Protein AF-A0A6J8DUY4-F1 (afdb_monomer)

Nearest PDB structures (foldseek):
  7pz2-assembly1_A  TM=8.871E-01  e=1.333E-02  Saccharomyces cerevisiae
  6ryx-assembly1_A  TM=7.096E-01  e=5.750E-03  Colletotrichum graminicola M1.001
  6ryw-assembly1_A  TM=6.484E-01  e=4.522E-03  Colletotrichum graminicola M1.001
  2yil-assembly1_A  TM=7.123E-01  e=2.030E-02  Sarcocystis muris
  6ryv-assembly1_A  TM=6.852E-01  e=1.504E-02  Colletotrichum graminicola M1.001

Solvent-accessible surface area (backbone atoms only — not comparable to full-atom values): 8417 Å² total; per-residue (Å²): 60,40,70,67,60,36,29,52,52,18,34,74,72,61,19,31,23,14,25,21,28,60,20,53,46,69,47,65,34,78,69,88,57,87,84,54,90,77,64,70,80,56,32,61,32,45,10,75,65,38,70,90,43,60,15,0,10,89,97,29,64,36,71,44,77,38,81,35,71,84,70,64,86,83,70,85,44,69,44,79,56,92,63,30,64,46,71,81,52,74,64,82,45,77,43,91,39,69,48,68,64,61,50,49,52,52,32,74,73,37,91,62,42,42,33,39,34,32,26,73,80,80,40,25,23,33,30,21,66,52,71,47,79,47,97,63,80,58,82,76,67,88,54,65,48,46,30,38,59,107

Sequence (150 aa):
MENNRCFLYCKELGYMHSGTQNTEECWCGDDPYQYGPDDVTCCNNQCIGDSEQKCGGGWRLSVYDTGYLPFKKGKIQYKLVSDNTILTSPANQVLQSTSKIECALYCEISDNCKVFVISTETGQCSLYNSYTVMCEGVQYEQGFQVYMMR

Secondary structure (DSSP, 8-state):
--HHHHHHHHHHHT-SEEEEETTTEEEEES-TTTT----GGGG-PBPSS-TTSB--BTTBEEEEE-S-----TTS--EEE--S-EE--S--SEEES---HHHHHHHHHHSTT--EEEEETTTTEEEEES--EE-SS-PPPPTTEEEEEE-

Organism: Mytilus coruscus (NCBI:txid42192)

pLDDT: mean 82.6, std 12.67, range [43.0, 95.81]

Structure (mmCIF, N/CA/C/O backbone):
data_AF-A0A6J8DUY4-F1
#
_entry.id   AF-A0A6J8DUY4-F1
#
loop_
_atom_site.group_PDB
_atom_site.id
_atom_site.type_symbol
_atom_site.label_atom_id
_atom_site.label_alt_id
_atom_site.label_comp_id
_atom_site.label_asym_id
_atom_site.label_entity_id
_atom_site.label_seq_id
_atom_site.pdbx_PDB_ins_code
_atom_site.Cartn_x
_atom_site.Cartn_y
_atom_site.Cartn_z
_atom_site.occupancy
_atom_site.B_iso_or_equiv
_atom_site.auth_seq_id
_atom_site.auth_comp_id
_atom_site.auth_asym_id
_atom_site.auth_atom_id
_atom_site.pdbx_PDB_model_num
ATOM 1 N N . MET A 1 1 ? 9.287 11.284 -17.816 1.00 85.19 1 MET A N 1
ATOM 2 C CA . MET A 1 1 ? 8.640 10.611 -16.688 1.00 85.19 1 MET A CA 1
ATOM 3 C C . MET A 1 1 ? 9.670 10.375 -15.598 1.00 85.19 1 MET A C 1
ATOM 5 O O . MET A 1 1 ? 10.816 10.132 -15.939 1.00 85.19 1 MET A O 1
ATOM 9 N N . GLU A 1 2 ? 9.271 10.486 -14.332 1.00 93.00 2 GLU A N 1
ATOM 10 C CA . GLU A 1 2 ? 10.023 10.021 -13.151 1.00 93.00 2 GLU A CA 1
ATOM 11 C C . GLU A 1 2 ? 9.279 8.819 -12.563 1.00 93.00 2 GLU A C 1
ATOM 13 O O . GLU A 1 2 ? 8.056 8.722 -12.734 1.00 93.00 2 GLU A O 1
ATOM 18 N N . ASN A 1 3 ? 9.962 7.949 -11.817 1.00 91.88 3 ASN A N 1
ATOM 19 C CA . ASN A 1 3 ? 9.318 6.770 -11.229 1.00 91.88 3 ASN A CA 1
ATOM 20 C C . ASN A 1 3 ? 8.188 7.150 -10.266 1.00 91.88 3 ASN A C 1
ATOM 22 O O . ASN A 1 3 ? 7.097 6.594 -10.359 1.00 91.88 3 ASN A O 1
ATOM 26 N N . ASN A 1 4 ? 8.394 8.161 -9.412 1.00 92.69 4 ASN A N 1
ATOM 27 C CA . ASN A 1 4 ? 7.373 8.619 -8.463 1.00 92.69 4 ASN A CA 1
ATOM 28 C C . ASN A 1 4 ? 6.106 9.141 -9.164 1.00 92.69 4 ASN A C 1
ATOM 30 O O . ASN A 1 4 ? 4.986 8.913 -8.710 1.00 92.69 4 ASN A O 1
ATOM 34 N N . ARG A 1 5 ? 6.259 9.810 -10.312 1.00 93.94 5 ARG A N 1
ATOM 35 C CA . ARG A 1 5 ? 5.112 10.293 -11.086 1.00 93.94 5 ARG A CA 1
ATOM 36 C C . ARG A 1 5 ? 4.312 9.138 -11.690 1.00 93.94 5 ARG A C 1
ATOM 38 O O . ARG A 1 5 ? 3.084 9.185 -11.665 1.00 93.94 5 ARG A O 1
ATOM 45 N N . CYS A 1 6 ? 4.990 8.109 -12.196 1.00 95.81 6 CYS A N 1
ATOM 46 C CA . CYS A 1 6 ? 4.324 6.907 -12.695 1.00 95.81 6 CYS A CA 1
ATOM 47 C C . CYS A 1 6 ? 3.634 6.127 -11.563 1.00 95.81 6 CYS A C 1
ATOM 49 O O . CYS A 1 6 ? 2.474 5.740 -11.692 1.00 95.81 6 CYS A O 1
ATOM 51 N N . PHE A 1 7 ? 4.308 5.992 -10.420 1.00 94.62 7 PHE A N 1
ATOM 52 C CA . PHE A 1 7 ? 3.761 5.411 -9.195 1.00 94.62 7 PHE A CA 1
ATOM 53 C C . PHE A 1 7 ? 2.451 6.085 -8.773 1.00 94.62 7 PHE A C 1
ATOM 55 O O . PHE A 1 7 ? 1.440 5.402 -8.610 1.00 94.62 7 PHE A O 1
ATOM 62 N N . LEU A 1 8 ? 2.440 7.419 -8.638 1.00 90.75 8 LEU A N 1
ATOM 63 C CA . LEU A 1 8 ? 1.249 8.162 -8.213 1.00 90.75 8 LEU A CA 1
ATOM 64 C C . LEU A 1 8 ? 0.097 7.983 -9.205 1.00 90.75 8 LEU A C 1
ATOM 66 O O . LEU A 1 8 ? -1.033 7.746 -8.786 1.00 90.75 8 LEU A O 1
ATOM 70 N N . TYR A 1 9 ? 0.398 8.031 -10.504 1.00 93.38 9 TYR A N 1
ATOM 71 C CA . TYR A 1 9 ? -0.587 7.831 -11.562 1.00 93.38 9 TYR A CA 1
ATOM 72 C C . TYR A 1 9 ? -1.232 6.438 -11.497 1.00 93.38 9 TYR A C 1
ATOM 74 O O . TYR A 1 9 ? -2.454 6.319 -11.451 1.00 93.38 9 TYR A O 1
ATOM 82 N N . CYS A 1 10 ? -0.432 5.372 -11.423 1.00 93.81 10 CYS A N 1
ATOM 83 C CA . CYS A 1 10 ? -0.962 4.009 -11.351 1.00 93.81 10 CYS A CA 1
ATOM 84 C C . CYS A 1 10 ? -1.689 3.726 -10.033 1.00 93.81 10 CYS A C 1
ATOM 86 O O . CYS A 1 10 ? -2.689 3.008 -10.026 1.00 93.81 10 CYS A O 1
ATOM 88 N N . LYS A 1 11 ? -1.232 4.327 -8.930 1.00 88.88 11 LYS A N 1
ATOM 89 C CA . LYS A 1 11 ? -1.918 4.260 -7.639 1.00 88.88 11 LYS A CA 1
ATOM 90 C C . LYS A 1 11 ? -3.300 4.910 -7.699 1.00 88.88 11 LYS A C 1
ATOM 92 O O . LYS A 1 11 ? -4.258 4.329 -7.200 1.00 88.88 11 LYS A O 1
ATOM 97 N N . GLU A 1 12 ? -3.411 6.087 -8.315 1.00 85.88 12 GLU A N 1
ATOM 98 C CA . GLU A 1 12 ? -4.685 6.794 -8.499 1.00 85.88 12 GLU A CA 1
ATOM 99 C C . GLU A 1 12 ? -5.659 5.996 -9.378 1.00 85.88 12 GLU A C 1
ATOM 101 O O . GLU A 1 12 ? -6.855 5.938 -9.091 1.00 85.88 12 GLU A O 1
ATOM 106 N N . LEU A 1 13 ? -5.138 5.310 -10.398 1.00 86.31 13 LEU A N 1
ATOM 107 C CA . LEU A 1 13 ? -5.913 4.399 -11.243 1.00 86.31 13 LEU A CA 1
ATOM 108 C C . LEU A 1 13 ? -6.275 3.068 -10.568 1.00 86.31 13 LEU A C 1
ATOM 110 O O . LEU A 1 13 ? -7.106 2.330 -11.095 1.00 86.31 13 LEU A O 1
ATOM 114 N N . GLY A 1 14 ? -5.683 2.765 -9.414 1.00 83.50 14 GLY A N 1
ATOM 115 C CA . GLY A 1 14 ? -5.955 1.548 -8.664 1.00 83.50 14 GLY A CA 1
ATOM 116 C C . GLY A 1 14 ? -5.319 0.292 -9.256 1.00 83.50 14 GLY A C 1
ATOM 117 O O . GLY A 1 14 ? -5.959 -0.754 -9.296 1.00 83.50 14 GLY A O 1
ATOM 118 N N . TYR A 1 15 ? -4.075 0.391 -9.718 1.00 88.25 15 TYR A N 1
ATOM 119 C CA . TYR A 1 15 ? -3.266 -0.763 -10.114 1.00 88.25 15 TYR A CA 1
ATOM 120 C C . TYR A 1 15 ? -2.227 -1.087 -9.053 1.00 88.25 15 TYR A C 1
ATOM 122 O O . TYR A 1 15 ? -1.625 -0.171 -8.493 1.00 88.25 15 TYR A O 1
ATOM 130 N N . MET A 1 16 ? -1.976 -2.377 -8.816 1.00 89.12 16 MET A N 1
ATOM 131 C CA . MET A 1 16 ? -0.997 -2.831 -7.815 1.00 89.12 16 MET A CA 1
ATOM 132 C C . MET A 1 16 ? 0.445 -2.438 -8.122 1.00 89.12 16 MET A C 1
ATOM 134 O O . MET A 1 16 ? 1.241 -2.219 -7.210 1.00 89.12 16 MET A O 1
ATOM 138 N N . HIS A 1 17 ? 0.781 -2.342 -9.404 1.00 92.75 17 HIS A N 1
ATOM 139 C CA . HIS A 1 17 ? 2.136 -2.096 -9.855 1.00 92.75 17 HIS A CA 1
ATOM 140 C C . HIS A 1 17 ? 2.161 -0.944 -10.852 1.00 92.75 17 HIS A C 1
ATOM 142 O O . HIS A 1 17 ? 1.241 -0.725 -11.647 1.00 92.75 17 HIS A O 1
ATOM 148 N N . SER A 1 18 ? 3.262 -0.213 -10.791 1.00 95.62 18 SER A N 1
ATOM 149 C CA . SER A 1 18 ? 3.653 0.806 -11.752 1.00 95.62 18 SER A CA 1
ATOM 150 C C . SER A 1 18 ? 4.960 0.384 -12.398 1.00 95.62 18 SER A C 1
ATOM 152 O O . SER A 1 18 ? 5.773 -0.292 -11.769 1.00 95.62 18 SER A O 1
ATOM 154 N N . GLY A 1 19 ? 5.179 0.773 -13.645 1.00 95.06 19 GLY A N 1
ATOM 155 C CA . GLY A 1 19 ? 6.406 0.456 -14.351 1.00 95.06 19 GLY A CA 1
ATOM 156 C C . GLY A 1 19 ? 6.781 1.539 -15.341 1.00 95.06 19 GLY A C 1
ATOM 157 O O . GLY A 1 19 ? 5.941 2.001 -16.108 1.00 95.06 19 GLY A O 1
ATOM 158 N N . THR A 1 20 ? 8.046 1.938 -15.350 1.00 95.38 20 THR A N 1
ATOM 159 C CA . THR A 1 20 ? 8.574 2.852 -16.365 1.00 95.38 20 THR A CA 1
ATOM 160 C C . THR A 1 20 ? 9.325 2.078 -17.438 1.00 95.38 20 THR A C 1
ATOM 162 O O . THR A 1 20 ? 10.077 1.147 -17.142 1.00 95.38 20 THR A O 1
ATOM 165 N N . GLN A 1 21 ? 9.102 2.447 -18.699 1.00 94.25 21 GLN A N 1
ATOM 166 C CA . GLN A 1 21 ? 9.771 1.856 -19.857 1.00 94.25 21 GLN A CA 1
ATOM 167 C C . GLN A 1 21 ? 10.397 2.959 -20.704 1.00 94.25 21 GLN A C 1
ATOM 169 O O . GLN A 1 21 ? 9.848 4.051 -20.847 1.00 94.25 21 GLN A O 1
ATOM 174 N N . ASN A 1 22 ? 11.564 2.657 -21.270 1.00 92.81 22 ASN A N 1
ATOM 175 C CA . ASN A 1 22 ? 12.206 3.480 -22.284 1.00 92.81 22 ASN A CA 1
ATOM 176 C C . ASN A 1 22 ? 12.275 4.986 -21.940 1.00 92.81 22 ASN A C 1
ATOM 178 O O . ASN A 1 22 ? 11.955 5.825 -22.773 1.00 92.81 22 ASN A O 1
ATOM 182 N N . THR A 1 23 ? 12.718 5.335 -20.723 1.00 91.06 23 THR A N 1
ATOM 183 C CA . THR A 1 23 ? 12.924 6.718 -20.214 1.00 91.06 23 THR A CA 1
ATOM 184 C C . THR A 1 23 ? 11.663 7.531 -19.889 1.00 91.06 23 THR A C 1
ATOM 186 O O . THR A 1 23 ? 11.698 8.364 -18.974 1.00 91.06 23 THR A O 1
ATOM 189 N N . GLU A 1 24 ? 10.559 7.329 -20.611 1.00 90.56 24 GLU A N 1
ATOM 190 C CA . GLU A 1 24 ? 9.412 8.245 -20.578 1.00 90.56 24 GLU A CA 1
ATOM 191 C C . GLU A 1 24 ? 8.037 7.586 -20.465 1.00 90.56 24 GLU A C 1
ATOM 193 O O . GLU A 1 24 ? 7.082 8.258 -20.072 1.00 90.56 24 GLU A O 1
ATOM 198 N N . GLU A 1 25 ? 7.923 6.295 -20.753 1.00 94.50 25 GLU A N 1
ATOM 199 C CA . GLU A 1 25 ? 6.644 5.600 -20.712 1.00 94.50 25 GLU A CA 1
ATOM 200 C C . GLU A 1 25 ? 6.284 5.200 -19.282 1.00 94.50 25 GLU A C 1
ATOM 202 O O . GLU A 1 25 ? 7.156 4.918 -18.456 1.00 94.50 25 GLU A O 1
ATOM 207 N N . CYS A 1 26 ? 4.983 5.151 -19.002 1.00 95.81 26 CYS A N 1
ATOM 208 C CA . CYS A 1 26 ? 4.436 4.687 -17.737 1.00 95.81 26 CYS A CA 1
ATOM 209 C C . CYS A 1 26 ? 3.367 3.632 -18.000 1.00 95.81 26 CYS A C 1
ATOM 211 O O . CYS A 1 26 ? 2.447 3.845 -18.789 1.00 95.81 26 CYS A O 1
ATOM 213 N N . TRP A 1 27 ? 3.496 2.513 -17.306 1.00 94.94 27 TRP A N 1
ATOM 214 C CA . TRP A 1 27 ? 2.671 1.330 -17.442 1.00 94.94 27 TRP A CA 1
ATOM 215 C C . TRP A 1 27 ? 2.085 0.978 -16.081 1.00 94.94 27 TRP A C 1
ATOM 217 O O . TRP A 1 27 ? 2.795 0.966 -15.077 1.00 94.94 27 TRP A O 1
ATOM 227 N N . CYS A 1 28 ? 0.789 0.687 -16.052 1.00 94.56 28 CYS A N 1
ATOM 228 C CA . CYS A 1 28 ? 0.082 0.280 -14.845 1.00 94.56 28 CYS A CA 1
ATOM 229 C C . CYS A 1 28 ? -0.466 -1.129 -15.038 1.00 94.56 28 CYS A C 1
ATOM 231 O O . CYS A 1 28 ? -0.970 -1.455 -16.115 1.00 94.56 28 CYS A O 1
ATOM 233 N N . GLY A 1 29 ? -0.372 -1.960 -14.007 1.00 91.31 29 GLY A N 1
ATOM 234 C CA . GLY A 1 29 ? -0.837 -3.333 -14.101 1.00 91.31 29 GLY A CA 1
ATOM 235 C C . GLY A 1 29 ? -0.912 -4.033 -12.758 1.00 91.31 29 GLY A C 1
ATOM 236 O O . GLY A 1 29 ? -0.327 -3.610 -11.763 1.00 91.31 29 GLY A O 1
ATOM 237 N N . ASP A 1 30 ? -1.649 -5.133 -12.757 1.00 88.50 30 ASP A N 1
ATOM 238 C CA . ASP A 1 30 ? -1.809 -5.993 -11.590 1.00 88.50 30 ASP A CA 1
ATOM 239 C C . ASP A 1 30 ? -0.814 -7.160 -11.595 1.00 88.50 30 ASP A C 1
ATOM 241 O O . ASP A 1 30 ? -0.371 -7.589 -10.536 1.00 88.50 30 ASP A O 1
ATOM 245 N N . ASP A 1 31 ? -0.405 -7.627 -12.775 1.00 86.62 31 ASP A N 1
ATOM 246 C CA . ASP A 1 31 ? 0.634 -8.641 -12.942 1.00 86.62 31 ASP A CA 1
ATOM 247 C C . ASP A 1 31 ? 1.857 -8.018 -13.635 1.00 86.62 31 ASP A C 1
ATOM 249 O O . ASP A 1 31 ? 1.825 -7.788 -14.848 1.00 86.62 31 ASP A O 1
ATOM 253 N N . PRO A 1 32 ? 2.932 -7.711 -12.894 1.00 78.62 32 PRO A N 1
ATOM 254 C CA . PRO A 1 32 ? 4.130 -7.121 -13.469 1.00 78.62 32 PRO A CA 1
ATOM 255 C C . PRO A 1 32 ? 5.074 -8.176 -14.062 1.00 78.62 32 PRO A C 1
ATOM 257 O O . PRO A 1 32 ? 6.045 -7.819 -14.727 1.00 78.62 32 PRO A O 1
ATOM 260 N N . TYR A 1 33 ? 4.821 -9.467 -13.822 1.00 75.69 33 TYR A N 1
ATOM 261 C CA . TYR A 1 33 ? 5.738 -10.560 -14.140 1.00 75.69 33 TYR A CA 1
ATOM 262 C C . TYR A 1 33 ? 5.300 -11.378 -15.350 1.00 75.69 33 TYR A C 1
ATOM 264 O O . TYR A 1 33 ? 5.857 -12.451 -15.579 1.00 75.69 33 TYR A O 1
ATOM 272 N N . GLN A 1 34 ? 4.367 -10.869 -16.162 1.00 77.81 34 GLN A N 1
ATOM 273 C CA . GLN A 1 34 ? 3.874 -11.551 -17.363 1.00 77.81 34 GLN A CA 1
ATOM 274 C C . GLN A 1 34 ? 5.009 -12.110 -18.248 1.00 77.81 34 GLN A C 1
ATOM 276 O O . GLN A 1 34 ? 4.850 -13.166 -18.860 1.00 77.81 34 GLN A O 1
ATOM 281 N N . TYR A 1 35 ? 6.156 -11.423 -18.294 1.00 82.69 35 TYR A N 1
ATOM 282 C CA . TYR A 1 35 ? 7.333 -11.809 -19.082 1.00 82.69 35 TYR A CA 1
ATOM 283 C C . TYR A 1 35 ? 8.553 -12.231 -18.238 1.00 82.69 35 TYR A C 1
ATOM 285 O O . TYR A 1 35 ? 9.597 -12.548 -18.802 1.00 82.69 35 TYR A O 1
ATOM 293 N N . GLY A 1 36 ? 8.417 -12.287 -16.909 1.00 85.50 36 GLY A N 1
ATOM 294 C CA . GLY A 1 36 ? 9.488 -12.633 -15.970 1.00 85.50 36 GLY A CA 1
ATOM 295 C C . GLY A 1 36 ? 10.525 -11.520 -15.730 1.00 85.50 36 GLY A C 1
ATOM 296 O O . GLY A 1 36 ? 10.502 -10.485 -16.397 1.00 85.50 36 GLY A O 1
ATOM 297 N N . PRO A 1 37 ? 11.419 -11.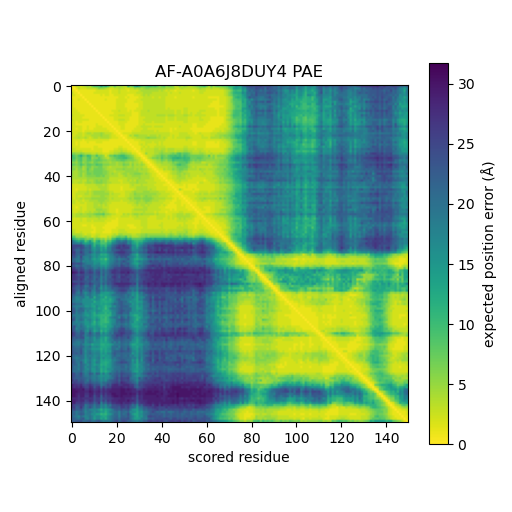700 -14.740 1.00 86.56 37 PRO A N 1
ATOM 298 C CA . PRO A 1 37 ? 12.512 -10.768 -14.474 1.00 86.56 37 PRO A CA 1
ATOM 299 C C . PRO A 1 37 ? 13.607 -10.855 -15.552 1.00 86.56 37 PRO A C 1
ATOM 301 O O . PRO A 1 37 ? 13.898 -11.936 -16.061 1.00 86.56 37 PRO A O 1
ATOM 304 N N . ASP A 1 38 ? 14.243 -9.721 -15.847 1.00 87.75 38 ASP A N 1
ATOM 305 C CA . ASP A 1 38 ? 15.418 -9.603 -16.728 1.00 87.75 38 ASP A CA 1
ATOM 306 C C . ASP A 1 38 ? 16.639 -9.139 -15.904 1.00 87.75 38 ASP A C 1
ATOM 308 O O . ASP A 1 38 ? 16.520 -8.816 -14.716 1.00 87.75 38 ASP A O 1
ATOM 312 N N . ASP A 1 39 ? 17.821 -9.099 -16.516 1.00 87.69 39 ASP A N 1
ATOM 313 C CA . ASP A 1 39 ? 19.021 -8.549 -15.883 1.00 87.69 39 ASP A CA 1
ATOM 314 C C . ASP A 1 39 ? 18.816 -7.057 -15.561 1.00 87.69 39 ASP A C 1
ATOM 316 O O . ASP A 1 39 ? 18.358 -6.275 -16.399 1.00 87.69 39 ASP A O 1
ATOM 320 N N . VAL A 1 40 ? 19.194 -6.632 -14.349 1.00 84.31 40 VAL A N 1
ATOM 321 C CA . VAL A 1 40 ? 19.095 -5.226 -13.916 1.00 84.31 40 VAL A CA 1
ATOM 322 C C . VAL A 1 40 ? 19.817 -4.280 -14.877 1.00 84.31 40 VAL A C 1
ATOM 324 O O . VAL A 1 40 ? 19.413 -3.131 -15.052 1.00 84.31 40 VAL A O 1
ATOM 327 N N . THR A 1 41 ? 20.857 -4.769 -15.557 1.00 88.12 41 THR A N 1
ATOM 328 C CA . THR A 1 41 ? 21.610 -3.993 -16.536 1.00 88.12 41 THR A CA 1
ATOM 329 C C . THR A 1 41 ? 20.793 -3.610 -17.771 1.00 88.12 41 THR A C 1
ATOM 331 O O . THR A 1 41 ? 21.091 -2.594 -18.407 1.00 88.12 41 THR A O 1
ATOM 334 N N . CYS A 1 42 ? 19.728 -4.356 -18.074 1.00 86.88 42 CYS A N 1
ATOM 335 C CA . CYS A 1 42 ? 18.773 -4.056 -19.136 1.00 86.88 42 CYS A CA 1
ATOM 336 C C . CYS A 1 42 ? 17.742 -2.985 -18.737 1.00 86.88 42 CYS A C 1
ATOM 338 O O . CYS A 1 42 ? 17.030 -2.494 -19.611 1.00 86.88 42 CYS A O 1
ATOM 340 N N . CYS A 1 43 ? 17.693 -2.577 -17.463 1.00 88.19 43 CYS A N 1
ATOM 341 C CA . CYS A 1 43 ? 16.782 -1.562 -16.918 1.00 88.19 43 CYS A CA 1
ATOM 342 C C . CYS A 1 43 ? 17.520 -0.274 -16.502 1.00 88.19 43 CYS A C 1
ATOM 344 O O . CYS A 1 43 ? 17.265 0.291 -15.439 1.00 88.19 43 CYS A O 1
ATOM 346 N N . ASN A 1 44 ? 18.472 0.180 -17.322 1.00 91.31 44 ASN A N 1
ATOM 347 C CA . ASN A 1 44 ? 19.424 1.239 -16.967 1.00 91.31 44 ASN A CA 1
ATOM 348 C C . ASN A 1 44 ? 19.199 2.597 -17.647 1.00 91.31 44 ASN A C 1
ATOM 350 O O . ASN A 1 44 ? 20.016 3.513 -17.454 1.00 91.31 44 ASN A O 1
ATOM 354 N N . ASN A 1 45 ? 18.121 2.752 -18.418 1.00 93.81 45 ASN A N 1
ATOM 355 C CA . ASN A 1 45 ? 17.818 4.011 -19.088 1.00 93.81 45 ASN A CA 1
ATOM 356 C C . ASN A 1 45 ? 17.542 5.099 -18.048 1.00 93.81 45 ASN A C 1
ATOM 358 O O . ASN A 1 45 ? 16.801 4.880 -17.095 1.00 93.81 45 ASN A O 1
ATOM 362 N N . GLN A 1 46 ? 18.141 6.275 -18.218 1.00 94.62 46 GLN A N 1
ATOM 363 C CA . GLN A 1 46 ? 17.885 7.409 -17.331 1.00 94.62 46 GLN A CA 1
ATOM 364 C C . GLN A 1 46 ? 16.463 7.930 -17.537 1.00 94.62 46 GLN A C 1
ATOM 366 O O . GLN A 1 46 ? 15.989 8.027 -18.668 1.00 94.62 46 GLN A O 1
ATOM 371 N N . CYS A 1 47 ? 15.778 8.266 -16.450 1.00 94.50 47 CYS A N 1
ATOM 372 C CA . CYS A 1 47 ? 14.472 8.901 -16.547 1.00 94.50 47 CYS A CA 1
ATOM 373 C C . CYS A 1 47 ? 14.609 10.300 -17.166 1.00 94.50 47 CYS A C 1
ATOM 375 O O . CYS A 1 47 ? 15.471 11.076 -16.761 1.00 94.50 47 CYS A O 1
ATOM 377 N N . ILE A 1 48 ? 13.729 10.669 -18.103 1.00 92.25 48 ILE A N 1
ATOM 378 C CA . ILE A 1 48 ? 13.756 12.019 -18.707 1.00 92.25 48 ILE A CA 1
ATOM 379 C C . ILE A 1 48 ? 13.378 13.123 -17.699 1.00 92.25 48 ILE A C 1
ATOM 381 O O . ILE A 1 48 ? 13.716 14.283 -17.903 1.00 92.25 48 ILE A O 1
ATOM 385 N N . GLY A 1 49 ? 12.658 12.777 -16.622 1.00 88.38 49 GLY A N 1
ATOM 386 C CA . GLY A 1 49 ? 12.316 13.729 -15.557 1.00 88.38 49 GLY A CA 1
ATOM 387 C C . GLY A 1 49 ? 13.370 13.849 -14.452 1.00 88.38 49 GLY A C 1
ATOM 388 O O . GLY A 1 49 ? 13.469 14.901 -13.838 1.00 88.38 49 GLY A O 1
ATOM 389 N N . ASP A 1 50 ? 14.182 12.809 -14.248 1.00 91.38 50 ASP A N 1
ATOM 390 C CA . ASP A 1 50 ? 15.237 12.777 -13.233 1.00 91.38 50 ASP A CA 1
ATOM 391 C C . ASP A 1 50 ? 16.354 11.814 -13.670 1.00 91.38 50 ASP A C 1
ATOM 393 O O . ASP A 1 50 ? 16.230 10.592 -13.569 1.00 91.38 50 ASP A O 1
ATOM 397 N N . SER A 1 51 ? 17.471 12.355 -14.157 1.00 91.50 51 SER A N 1
ATOM 398 C CA . SER A 1 51 ? 18.572 11.547 -14.696 1.00 91.50 51 SER A CA 1
ATOM 399 C C . SER A 1 51 ? 19.314 10.697 -13.655 1.00 91.50 51 SER A C 1
ATOM 401 O O . SER A 1 51 ? 20.122 9.843 -14.040 1.00 91.50 51 SER A O 1
ATOM 403 N N . GLU A 1 52 ? 19.075 10.924 -12.359 1.00 93.06 52 GLU A N 1
ATOM 404 C CA . GLU A 1 52 ? 19.618 10.100 -11.273 1.00 93.06 52 GLU A CA 1
ATOM 405 C C . GLU A 1 52 ? 18.834 8.790 -11.108 1.00 93.06 52 GLU A C 1
ATOM 407 O O . GLU A 1 52 ? 19.364 7.796 -10.606 1.00 93.06 52 GLU A O 1
ATOM 412 N N . GLN A 1 53 ? 17.595 8.748 -11.603 1.00 91.88 53 GLN A N 1
ATOM 413 C CA . GLN A 1 53 ? 16.734 7.574 -11.568 1.00 91.88 53 GLN A CA 1
ATOM 414 C C . GLN A 1 53 ? 16.850 6.728 -12.839 1.00 91.88 53 GLN A C 1
ATOM 416 O O . GLN A 1 53 ? 17.194 7.196 -13.930 1.00 91.88 53 GLN A O 1
ATOM 421 N N . LYS A 1 54 ? 16.517 5.443 -12.695 1.00 93.69 54 LYS A N 1
ATOM 422 C CA . LYS A 1 54 ? 16.436 4.477 -13.793 1.00 93.69 54 LYS A CA 1
ATOM 423 C C . LYS A 1 54 ? 14.976 4.211 -14.156 1.00 93.69 54 LYS A C 1
ATOM 425 O O . LYS A 1 54 ? 14.186 3.903 -13.269 1.00 93.69 54 LYS A O 1
ATOM 430 N N . CYS A 1 55 ? 14.639 4.335 -15.438 1.00 94.44 55 CYS A N 1
ATOM 431 C CA . CYS A 1 55 ? 13.291 4.197 -15.991 1.00 94.44 55 CYS A CA 1
ATOM 432 C C . CYS A 1 55 ? 13.234 3.115 -17.081 1.00 94.44 55 CYS A C 1
ATOM 434 O O . CYS A 1 55 ? 12.950 3.389 -18.255 1.00 94.44 55 CYS A O 1
ATOM 436 N N . GLY A 1 56 ? 13.553 1.884 -16.684 1.00 92.94 56 GLY A N 1
ATOM 437 C CA . GLY A 1 56 ? 13.479 0.698 -17.528 1.00 92.94 56 GLY A CA 1
ATOM 438 C C . GLY A 1 56 ? 14.535 0.649 -18.628 1.00 92.94 56 GLY A C 1
ATOM 439 O O . GLY A 1 56 ? 15.651 1.155 -18.496 1.00 92.94 56 GLY A O 1
ATOM 440 N N . GLY A 1 57 ? 14.176 -0.003 -19.727 1.00 92.19 57 GLY A N 1
ATOM 441 C CA . GLY A 1 57 ? 15.000 -0.174 -20.920 1.00 92.19 57 GLY A CA 1
ATOM 442 C C . GLY A 1 57 ? 14.136 -0.371 -22.159 1.00 92.19 57 GLY A C 1
ATOM 443 O O . GLY A 1 57 ? 12.908 -0.322 -22.081 1.00 92.19 57 GLY A O 1
ATOM 444 N N . GLY A 1 58 ? 14.756 -0.616 -23.314 1.00 90.25 58 GLY A N 1
ATOM 445 C CA . GLY A 1 58 ? 14.006 -0.955 -24.526 1.00 90.25 58 GLY A CA 1
ATOM 446 C C . GLY A 1 58 ? 13.245 -2.266 -24.324 1.00 90.25 58 GLY A C 1
ATOM 447 O O . GLY A 1 58 ? 13.872 -3.324 -24.268 1.00 90.25 58 GLY A O 1
ATOM 448 N N . TRP A 1 59 ? 11.914 -2.197 -24.212 1.00 89.06 59 TRP A N 1
ATOM 449 C CA . TRP A 1 59 ? 11.022 -3.322 -23.880 1.00 89.06 59 TRP A CA 1
ATOM 450 C C . TRP A 1 59 ? 11.210 -3.922 -22.476 1.00 89.06 59 TRP A C 1
ATOM 452 O O . TRP A 1 59 ? 10.814 -5.059 -22.239 1.00 89.06 59 TRP A O 1
ATOM 462 N N . ARG A 1 60 ? 11.842 -3.194 -21.546 1.00 92.06 60 ARG A N 1
ATOM 463 C CA . ARG A 1 60 ? 12.042 -3.632 -20.153 1.00 92.06 60 ARG A CA 1
ATOM 464 C C . ARG A 1 60 ? 11.446 -2.609 -19.200 1.00 92.06 60 ARG A C 1
ATOM 466 O O . ARG A 1 60 ? 11.617 -1.408 -19.406 1.00 92.06 60 ARG A O 1
ATOM 473 N N . LEU A 1 61 ? 10.763 -3.091 -18.166 1.00 92.62 61 LEU A N 1
ATOM 474 C CA . LEU A 1 61 ? 10.131 -2.259 -17.148 1.00 92.62 61 LEU A CA 1
ATOM 475 C C . LEU A 1 61 ? 11.000 -2.189 -15.891 1.00 92.62 61 LEU A C 1
ATOM 477 O O . LEU A 1 61 ? 11.426 -3.218 -15.370 1.00 92.62 61 LEU A O 1
ATOM 481 N N . SER A 1 62 ? 11.193 -0.983 -15.361 1.00 92.31 62 SER A N 1
ATOM 482 C CA . SER A 1 62 ? 11.516 -0.805 -13.942 1.00 92.31 62 SER A CA 1
ATOM 483 C C . SER A 1 62 ? 10.200 -0.781 -13.173 1.00 92.31 62 SER A C 1
ATOM 485 O O . SER A 1 62 ? 9.454 0.188 -13.285 1.00 92.31 62 SER A O 1
ATOM 487 N N . VAL A 1 63 ? 9.892 -1.865 -12.457 1.00 92.56 63 VAL A N 1
ATOM 488 C CA . VAL A 1 63 ? 8.609 -2.073 -11.766 1.00 92.56 63 VAL A CA 1
ATOM 489 C C . VAL A 1 63 ? 8.699 -1.658 -10.297 1.00 92.56 63 VAL A C 1
ATOM 491 O O . VAL A 1 63 ? 9.678 -1.969 -9.622 1.00 92.56 63 VAL A O 1
ATOM 494 N N . TYR A 1 64 ? 7.644 -1.013 -9.803 1.00 91.50 64 TYR A N 1
ATOM 495 C CA . TYR A 1 64 ? 7.471 -0.605 -8.412 1.00 91.50 64 TYR A CA 1
ATOM 496 C C . TYR A 1 64 ? 6.057 -0.929 -7.924 1.00 91.50 64 TYR A C 1
ATOM 498 O O . TYR A 1 64 ? 5.076 -0.635 -8.617 1.00 91.50 64 TYR A O 1
ATOM 506 N N . ASP A 1 65 ? 5.955 -1.459 -6.706 1.00 90.31 65 ASP A N 1
ATOM 507 C CA . ASP A 1 65 ? 4.682 -1.633 -6.006 1.00 90.31 65 ASP A CA 1
ATOM 508 C C . ASP A 1 65 ? 4.059 -0.26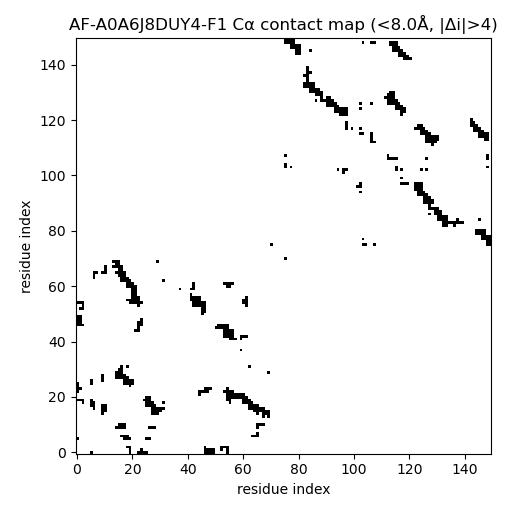5 -5.718 1.00 90.31 65 ASP A C 1
ATOM 510 O O . ASP A 1 65 ? 4.704 0.627 -5.162 1.00 90.31 65 ASP A O 1
ATOM 514 N N . THR A 1 66 ? 2.784 -0.084 -6.058 1.00 88.81 66 THR A N 1
ATOM 515 C CA . THR A 1 66 ? 2.071 1.176 -5.780 1.00 88.81 66 THR A CA 1
ATOM 516 C C . THR A 1 66 ? 1.573 1.261 -4.331 1.00 88.81 66 THR A C 1
ATOM 518 O O . THR A 1 66 ? 1.087 2.304 -3.876 1.00 88.81 66 THR A O 1
ATOM 521 N N . GLY A 1 67 ? 1.633 0.140 -3.603 1.00 80.50 67 GLY A N 1
ATOM 522 C CA . GLY A 1 67 ? 0.919 -0.052 -2.342 1.00 80.50 67 GLY A CA 1
ATOM 523 C C . GLY A 1 67 ? -0.603 -0.084 -2.518 1.00 80.50 67 GLY A C 1
ATOM 524 O O . GLY A 1 67 ? -1.332 -0.114 -1.527 1.00 80.50 67 GLY A O 1
ATOM 525 N N . TYR A 1 68 ? -1.101 -0.062 -3.760 1.00 76.50 68 TYR A N 1
ATOM 526 C CA . TYR A 1 68 ? -2.488 -0.376 -4.040 1.00 76.50 68 TYR A CA 1
ATOM 527 C C . TYR A 1 68 ? -2.665 -1.880 -3.887 1.00 76.50 68 TYR A C 1
ATOM 529 O O . TYR A 1 68 ? -2.034 -2.676 -4.573 1.00 76.50 68 TYR A O 1
ATOM 537 N N . LEU A 1 69 ? -3.533 -2.270 -2.970 1.00 68.06 69 LEU A N 1
ATOM 538 C CA . LEU A 1 69 ? -3.940 -3.653 -2.819 1.00 68.06 69 LEU A CA 1
ATOM 539 C C . LEU A 1 69 ? -5.243 -3.827 -3.623 1.00 68.06 69 LEU A C 1
ATOM 541 O O . LEU A 1 69 ? -6.149 -2.994 -3.504 1.00 68.06 69 LEU A O 1
ATOM 545 N N . PRO A 1 70 ? -5.359 -4.869 -4.465 1.00 59.84 70 PRO A N 1
ATOM 546 C CA . PRO A 1 70 ? -6.462 -5.048 -5.396 1.00 59.84 70 PRO A CA 1
ATOM 547 C C . PRO A 1 70 ? -7.667 -5.567 -4.616 1.00 59.84 70 PRO A C 1
ATOM 549 O O . PRO A 1 70 ? -8.017 -6.751 -4.648 1.00 59.84 70 PRO A O 1
ATOM 552 N N . PHE A 1 71 ? -8.322 -4.704 -3.847 1.00 56.38 71 PHE A N 1
ATOM 553 C CA . PHE A 1 71 ? -9.545 -5.119 -3.185 1.00 56.38 71 PHE A CA 1
ATOM 554 C C . PHE A 1 71 ? -10.594 -5.326 -4.253 1.00 56.38 71 PHE A C 1
ATOM 556 O O . PHE A 1 71 ? -11.111 -4.379 -4.845 1.00 56.38 71 PHE A O 1
ATOM 563 N N . LYS A 1 72 ? -10.973 -6.590 -4.454 1.00 50.31 72 LYS A N 1
ATOM 564 C CA . LYS A 1 72 ? -12.288 -6.900 -5.001 1.00 50.31 72 LYS A CA 1
ATOM 565 C C . LYS A 1 72 ? -13.307 -6.172 -4.133 1.00 50.31 72 LYS A C 1
ATOM 567 O O . LYS A 1 72 ? -13.622 -6.613 -3.026 1.00 50.31 72 LYS A O 1
ATOM 572 N N . LYS A 1 73 ? -13.786 -5.041 -4.648 1.00 43.00 73 LYS A N 1
ATOM 573 C CA . LYS A 1 73 ? -14.915 -4.266 -4.144 1.00 43.00 73 LYS A CA 1
ATOM 574 C C . LYS A 1 73 ? -16.003 -5.267 -3.722 1.00 43.00 73 LYS A C 1
ATOM 576 O O . LYS A 1 73 ? -16.562 -5.948 -4.577 1.00 43.00 73 LYS A O 1
ATOM 581 N N . GLY A 1 74 ? -16.210 -5.437 -2.411 1.00 52.50 74 GLY A N 1
ATOM 582 C CA . GLY A 1 74 ? -17.206 -6.363 -1.849 1.00 52.50 74 GLY A CA 1
ATOM 583 C C . GLY A 1 74 ? -16.719 -7.454 -0.881 1.00 52.50 74 GLY A C 1
ATOM 584 O O . GLY A 1 74 ? -17.577 -8.068 -0.250 1.00 52.50 74 GLY A O 1
ATOM 585 N N . LYS A 1 75 ? -15.408 -7.702 -0.711 1.00 62.38 75 LYS A N 1
ATOM 586 C CA . LYS A 1 75 ? -14.926 -8.715 0.262 1.00 62.38 75 LYS A CA 1
ATOM 587 C C . LYS A 1 75 ? -14.619 -8.192 1.664 1.00 62.38 75 LYS A C 1
ATOM 589 O O . LYS A 1 75 ? -14.841 -8.929 2.612 1.00 62.38 75 LYS A O 1
ATOM 594 N N . ILE A 1 76 ? -14.157 -6.952 1.795 1.00 75.38 76 ILE A N 1
ATOM 595 C CA . ILE A 1 76 ? -13.885 -6.359 3.109 1.00 75.38 76 ILE A CA 1
ATOM 596 C C . ILE A 1 76 ? -15.200 -5.878 3.692 1.00 75.38 76 ILE A C 1
ATOM 598 O O . ILE A 1 76 ? -15.859 -5.000 3.128 1.00 75.38 76 ILE A O 1
ATOM 602 N N . GLN A 1 77 ? -15.590 -6.494 4.797 1.00 82.94 77 GLN A N 1
ATOM 603 C CA . GLN A 1 77 ? -16.845 -6.222 5.469 1.00 82.94 77 GLN A CA 1
ATOM 604 C C . GLN A 1 77 ? -16.522 -5.750 6.878 1.00 82.94 77 GLN A C 1
ATOM 606 O O . GLN A 1 77 ? -15.924 -6.465 7.671 1.00 82.94 77 GLN A O 1
ATOM 611 N N . TYR A 1 78 ? -16.946 -4.536 7.203 1.00 88.56 78 TYR A N 1
ATOM 612 C CA . TYR A 1 78 ? -16.867 -4.018 8.559 1.00 88.56 78 TYR A CA 1
ATOM 613 C C . TYR A 1 78 ? -18.170 -3.323 8.929 1.00 88.56 78 TYR A C 1
ATOM 615 O O . TYR A 1 78 ? -18.896 -2.802 8.078 1.00 88.56 78 TYR A O 1
ATOM 623 N N . LYS A 1 79 ? -18.483 -3.312 10.221 1.00 89.19 79 LYS A N 1
ATOM 624 C CA . LYS A 1 79 ? -19.658 -2.635 10.766 1.00 89.19 79 LYS A CA 1
ATOM 625 C C . LYS A 1 79 ? -19.209 -1.589 11.776 1.00 89.19 79 LYS A C 1
ATOM 627 O O . LYS A 1 79 ? -18.447 -1.907 12.684 1.00 89.19 79 LYS A O 1
ATOM 632 N N . LEU A 1 80 ? -19.725 -0.367 11.639 1.00 86.62 80 LEU A N 1
ATOM 633 C CA . LEU A 1 80 ? -19.640 0.636 12.699 1.00 86.62 80 LEU A CA 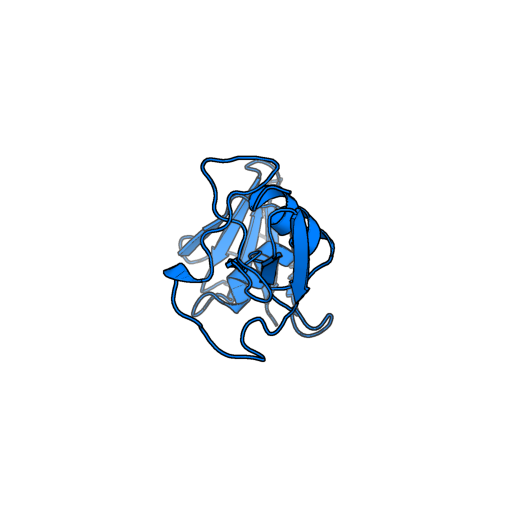1
ATOM 634 C C . LEU A 1 80 ? -20.367 0.107 13.940 1.00 86.62 80 LEU A C 1
ATOM 636 O O . LEU A 1 80 ? -21.507 -0.361 13.842 1.00 86.62 80 LEU A O 1
ATOM 640 N N . VAL A 1 81 ? -19.710 0.188 15.089 1.00 82.88 81 VAL A N 1
ATOM 641 C CA . VAL A 1 81 ? -20.308 -0.171 16.372 1.00 82.88 81 VAL A CA 1
ATOM 642 C C . VAL A 1 81 ? -20.860 1.087 17.020 1.00 82.88 81 VAL A C 1
ATOM 644 O O . VAL A 1 81 ? -20.132 2.051 17.229 1.00 82.88 81 VAL A O 1
ATOM 647 N N . SER A 1 82 ? -22.165 1.086 17.282 1.00 68.19 82 SER A N 1
ATOM 648 C CA . SER A 1 82 ? -22.868 2.149 18.010 1.00 68.19 82 SER A CA 1
ATOM 649 C C . SER A 1 82 ? -22.994 1.865 19.507 1.00 68.19 82 SER A C 1
ATOM 651 O O . SER A 1 82 ? -23.384 2.756 20.254 1.00 68.19 82 SER A O 1
ATOM 653 N N . ASP A 1 83 ? -22.700 0.631 19.920 1.00 64.81 83 ASP A N 1
ATOM 654 C CA . ASP A 1 83 ? -22.836 0.146 21.293 1.00 64.81 83 ASP A CA 1
ATOM 655 C C . ASP A 1 83 ? -21.493 0.229 22.015 1.00 64.81 83 ASP A C 1
ATOM 657 O O . ASP A 1 83 ? -20.432 0.168 21.391 1.00 64.81 83 ASP A O 1
ATOM 661 N N . ASN A 1 84 ? -21.520 0.331 23.339 1.00 65.56 84 ASN A N 1
ATOM 662 C CA . ASN A 1 84 ? -20.344 0.744 24.095 1.00 65.56 84 ASN A CA 1
ATOM 663 C C . ASN A 1 84 ? -19.334 -0.408 24.195 1.00 65.56 84 ASN A C 1
ATOM 665 O O . ASN A 1 84 ? -19.467 -1.346 24.984 1.00 65.56 84 ASN A O 1
ATOM 669 N N . THR A 1 85 ? -18.330 -0.335 23.323 1.00 63.06 85 THR A N 1
ATOM 670 C CA . THR A 1 85 ? -17.287 -1.346 23.147 1.00 63.06 85 THR A CA 1
ATOM 671 C C . THR A 1 85 ? -16.050 -0.955 23.940 1.00 63.06 85 THR A C 1
ATOM 673 O O . THR A 1 85 ? -15.493 0.118 23.717 1.00 63.06 85 THR A O 1
ATOM 676 N N . ILE A 1 86 ? -15.581 -1.836 24.827 1.00 65.00 86 ILE A N 1
ATOM 677 C CA . ILE A 1 86 ? -14.303 -1.664 25.523 1.00 65.00 86 ILE A CA 1
ATOM 678 C C . ILE A 1 86 ? -13.213 -2.409 24.756 1.00 65.00 86 ILE A C 1
ATOM 680 O O . ILE A 1 86 ? -13.317 -3.608 24.483 1.00 65.00 86 ILE A O 1
ATOM 684 N N . LEU A 1 87 ? -12.137 -1.689 24.452 1.00 65.12 87 LEU A N 1
ATOM 685 C CA . LEU A 1 87 ? -10.905 -2.245 23.908 1.00 65.12 87 LEU A CA 1
ATOM 686 C C . LEU A 1 87 ? -10.088 -2.777 25.087 1.00 65.12 87 LEU A C 1
ATOM 688 O O . LEU A 1 87 ? -9.550 -2.016 25.885 1.00 65.12 87 LEU A O 1
ATOM 692 N N . THR A 1 88 ? -10.046 -4.096 25.243 1.00 60.84 88 THR A N 1
ATOM 693 C CA . THR A 1 88 ? -9.402 -4.757 26.393 1.00 60.84 88 THR A CA 1
ATOM 694 C C . THR A 1 88 ? -7.925 -5.068 26.153 1.00 60.84 88 THR A C 1
ATOM 696 O O . THR A 1 88 ? -7.289 -5.727 26.972 1.00 60.84 88 THR A O 1
ATOM 699 N N . SER A 1 89 ? -7.382 -4.642 25.012 1.00 63.31 89 SER A N 1
ATOM 700 C CA . SER A 1 89 ? -5.981 -4.805 24.630 1.00 63.31 89 SER A CA 1
ATOM 701 C C . SER A 1 89 ? -5.387 -3.453 24.221 1.00 63.31 89 SER A C 1
ATOM 703 O O . SER A 1 89 ? -6.126 -2.600 23.726 1.00 63.31 89 SER A O 1
ATOM 705 N N . PRO A 1 90 ? -4.077 -3.221 24.424 1.00 69.81 90 PRO A N 1
ATOM 706 C CA . PRO A 1 90 ? -3.403 -2.113 23.761 1.00 69.81 90 PRO A CA 1
ATOM 707 C C . PRO A 1 90 ? -3.515 -2.282 22.243 1.00 69.81 90 PRO A C 1
ATOM 709 O O . PRO A 1 90 ? -3.569 -3.410 21.743 1.00 69.81 90 PRO A O 1
ATOM 712 N N . ALA A 1 91 ? -3.545 -1.162 21.518 1.00 69.75 91 ALA A N 1
ATOM 713 C CA . ALA A 1 91 ? -3.486 -1.199 20.063 1.00 69.75 91 ALA A CA 1
ATOM 714 C C . ALA A 1 91 ? -2.223 -1.962 19.652 1.00 69.75 91 ALA A C 1
ATOM 716 O O . ALA A 1 91 ? -1.118 -1.595 20.053 1.00 69.75 91 ALA A O 1
ATOM 717 N N . ASN A 1 92 ? -2.389 -3.032 18.881 1.00 71.44 92 ASN A N 1
ATOM 718 C CA . ASN A 1 92 ? -1.259 -3.827 18.408 1.00 71.44 92 ASN A CA 1
ATOM 719 C C . ASN A 1 92 ? -0.481 -3.066 17.319 1.00 71.44 92 ASN A C 1
ATOM 721 O O . ASN A 1 92 ? 0.721 -3.242 17.150 1.00 71.44 92 ASN A O 1
ATOM 725 N N . GLN A 1 93 ? -1.173 -2.184 16.593 1.00 83.1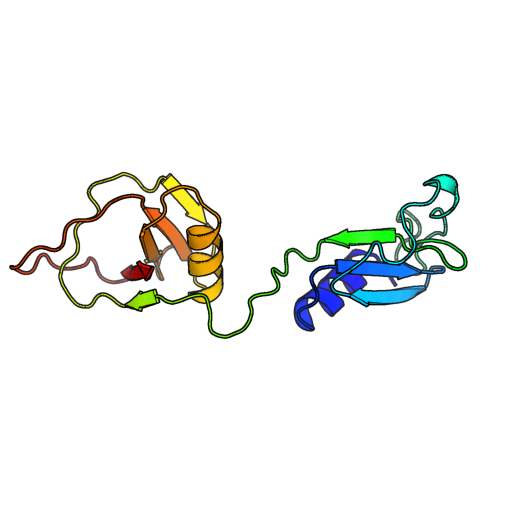9 93 GLN A N 1
ATOM 726 C CA . GLN A 1 93 ? -0.609 -1.356 15.537 1.00 83.19 93 GLN A CA 1
ATOM 727 C C . GLN A 1 93 ? -1.384 -0.038 15.429 1.00 83.19 93 GLN A C 1
ATOM 729 O O . GLN A 1 93 ? -2.609 -0.029 15.558 1.00 83.19 93 GLN A O 1
ATOM 734 N N . VAL A 1 94 ? -0.671 1.063 15.172 1.00 87.44 94 VAL A N 1
ATOM 735 C CA . VAL A 1 94 ? -1.242 2.398 14.936 1.00 87.44 94 VAL A CA 1
ATOM 736 C C . VAL A 1 94 ? -0.776 2.909 13.573 1.00 87.44 94 VAL A C 1
ATOM 738 O O . VAL A 1 94 ? 0.410 2.829 13.255 1.00 87.44 94 VAL A O 1
ATOM 741 N N . LEU A 1 95 ? -1.698 3.439 12.773 1.00 85.94 95 LEU A N 1
ATOM 742 C CA . LEU A 1 95 ? -1.464 3.974 11.433 1.00 85.94 95 LEU A CA 1
ATOM 743 C C . LEU A 1 95 ? -1.877 5.444 11.356 1.00 85.94 95 LEU A C 1
ATOM 745 O O . LEU A 1 95 ? -2.889 5.837 11.932 1.00 85.94 95 LEU A O 1
ATOM 749 N N . GLN A 1 96 ? -1.123 6.254 10.611 1.00 90.00 96 GLN A N 1
ATOM 750 C CA . GLN A 1 96 ? -1.448 7.664 10.353 1.00 90.00 96 GLN A CA 1
ATOM 751 C C . GLN A 1 96 ? -2.456 7.779 9.201 1.00 90.00 96 GLN A C 1
ATOM 753 O O . GLN A 1 96 ? -2.127 8.247 8.113 1.00 90.00 96 GLN A O 1
ATOM 758 N N . SER A 1 97 ? -3.672 7.284 9.422 1.00 84.38 97 SER A N 1
ATOM 759 C CA . SER A 1 97 ? -4.770 7.375 8.461 1.00 84.38 97 SER A CA 1
ATOM 760 C C . SER A 1 97 ? -6.116 7.448 9.175 1.00 84.38 97 SER A C 1
ATOM 762 O O . SER A 1 97 ? -6.316 6.849 10.229 1.00 84.38 97 SER A O 1
ATOM 764 N N . THR A 1 98 ? -7.065 8.155 8.567 1.00 84.44 98 THR A N 1
ATOM 765 C CA . THR A 1 98 ? -8.484 8.189 8.962 1.00 84.44 98 THR A CA 1
ATOM 766 C C . THR A 1 98 ? -9.389 7.518 7.928 1.00 84.44 98 THR A C 1
ATOM 768 O O . THR A 1 98 ? -10.618 7.549 8.039 1.00 84.44 98 THR A O 1
ATOM 771 N N . SER A 1 99 ? -8.805 6.901 6.896 1.00 88.00 99 SER A N 1
ATOM 772 C CA . SER A 1 99 ? -9.556 6.214 5.853 1.00 88.00 99 SER A CA 1
ATOM 773 C C . SER A 1 99 ? -10.087 4.885 6.381 1.00 88.00 99 SER A C 1
ATOM 775 O O . SER A 1 99 ? -9.329 3.968 6.681 1.00 88.00 99 SER A O 1
ATOM 777 N N . LYS A 1 100 ? -11.418 4.757 6.449 1.00 88.56 100 LYS A N 1
ATOM 778 C CA . LYS A 1 100 ? -12.094 3.513 6.867 1.00 88.56 100 LYS A CA 1
ATOM 779 C C . LYS A 1 100 ? -11.660 2.318 6.035 1.00 88.56 100 LYS A C 1
ATOM 781 O O . LYS A 1 100 ? -11.481 1.236 6.578 1.00 88.56 100 LYS A O 1
ATOM 786 N N . ILE A 1 101 ? -11.513 2.535 4.727 1.00 85.19 101 ILE A N 1
ATOM 787 C CA . ILE A 1 101 ? -11.061 1.500 3.808 1.00 85.19 101 ILE A CA 1
ATOM 788 C C . ILE A 1 101 ? -9.648 1.119 4.208 1.00 85.19 101 ILE A C 1
ATOM 790 O O . ILE A 1 101 ? -9.467 -0.026 4.580 1.00 85.19 101 ILE A O 1
ATOM 794 N N . GLU A 1 102 ? -8.709 2.071 4.234 1.00 85.75 102 GLU A N 1
ATOM 795 C CA . GLU A 1 102 ? -7.295 1.830 4.556 1.00 85.75 102 GLU A CA 1
ATOM 796 C C . GLU A 1 102 ? -7.113 1.091 5.885 1.00 85.75 102 GLU A C 1
ATOM 798 O O . GLU A 1 102 ? -6.482 0.042 5.921 1.00 85.75 102 GLU A O 1
ATOM 803 N N . CYS A 1 103 ? -7.757 1.566 6.948 1.00 89.38 103 CYS A N 1
ATOM 804 C CA . CYS A 1 103 ? -7.804 0.890 8.239 1.00 89.38 103 CYS A CA 1
ATOM 805 C C . CYS A 1 103 ? -8.280 -0.557 8.158 1.00 89.38 103 CYS A C 1
ATOM 807 O O . CYS A 1 103 ? -7.668 -1.448 8.744 1.00 89.38 103 CYS A O 1
ATOM 809 N N . ALA A 1 104 ? -9.385 -0.784 7.446 1.00 89.19 104 ALA A N 1
ATOM 810 C CA . ALA A 1 104 ? -9.929 -2.114 7.263 1.00 89.19 104 ALA A CA 1
ATOM 811 C C . ALA A 1 104 ? -8.952 -2.993 6.474 1.00 89.19 104 ALA A C 1
ATOM 813 O O . ALA A 1 104 ? -8.762 -4.138 6.854 1.00 89.19 104 ALA A O 1
ATOM 814 N N . LEU A 1 105 ? -8.267 -2.458 5.454 1.00 83.94 105 LEU A N 1
ATOM 815 C CA . LEU A 1 105 ? -7.237 -3.193 4.707 1.00 83.94 105 LEU A CA 1
ATOM 816 C C . LEU A 1 105 ? -6.129 -3.678 5.628 1.00 83.94 105 LEU A C 1
ATOM 818 O O . LEU A 1 105 ? -5.762 -4.847 5.589 1.00 83.94 105 LEU A O 1
ATOM 822 N N . TYR A 1 106 ? -5.605 -2.764 6.444 1.00 86.56 106 TYR A N 1
ATOM 823 C CA . TYR A 1 106 ? -4.536 -3.077 7.375 1.00 86.56 106 TYR A CA 1
ATOM 824 C C . TYR A 1 106 ? -5.004 -4.085 8.423 1.00 86.56 106 TYR A C 1
ATOM 826 O O . TYR A 1 106 ? -4.274 -5.015 8.731 1.00 86.56 106 TYR A O 1
ATOM 834 N N . CYS A 1 107 ? -6.240 -3.973 8.906 1.00 88.50 107 CYS A N 1
ATOM 835 C CA . CYS A 1 107 ? -6.814 -4.971 9.801 1.00 88.50 107 CYS A CA 1
ATOM 836 C C . CYS A 1 107 ? -6.956 -6.354 9.132 1.00 88.50 107 CYS A C 1
ATOM 838 O O . CYS A 1 107 ? -6.628 -7.352 9.756 1.00 88.50 107 CYS A O 1
ATOM 840 N N . GLU A 1 108 ? -7.363 -6.441 7.862 1.00 85.62 108 GLU A N 1
ATOM 841 C CA . GLU A 1 108 ? -7.459 -7.726 7.139 1.00 85.62 108 GLU A CA 1
ATOM 842 C C . GLU A 1 108 ? -6.106 -8.429 6.962 1.00 85.62 108 GLU A C 1
ATOM 844 O O . GLU A 1 108 ? -6.038 -9.655 6.995 1.00 85.62 108 GLU A O 1
ATOM 849 N N . ILE A 1 109 ? -5.027 -7.670 6.744 1.00 81.88 109 ILE A N 1
ATOM 850 C CA . ILE A 1 109 ? -3.682 -8.239 6.548 1.00 81.88 109 ILE A CA 1
ATOM 851 C C . ILE A 1 109 ? -2.915 -8.445 7.861 1.00 81.88 109 ILE A C 1
ATOM 853 O O . ILE A 1 109 ? -1.910 -9.153 7.866 1.00 81.88 109 ILE A O 1
ATOM 857 N N . SER A 1 110 ? -3.350 -7.822 8.960 1.00 83.25 110 SER A N 1
ATOM 858 C CA . SER A 1 110 ? -2.716 -7.961 10.271 1.00 83.25 110 SER A CA 1
ATOM 859 C C . SER A 1 110 ? -3.237 -9.197 11.001 1.00 83.25 110 SER A C 1
ATOM 861 O O . SER A 1 110 ? -4.428 -9.316 11.296 1.00 83.25 110 SER A O 1
ATOM 863 N N . ASP A 1 111 ? -2.319 -10.088 11.381 1.00 77.31 111 ASP A N 1
ATOM 864 C CA . ASP A 1 111 ? -2.644 -11.303 12.128 1.00 77.31 111 ASP A CA 1
ATOM 865 C C . ASP A 1 111 ? -3.454 -10.989 13.396 1.00 77.31 111 ASP A C 1
ATOM 867 O O . ASP A 1 111 ? -2.992 -10.308 14.316 1.00 77.31 111 ASP A O 1
ATOM 871 N N . ASN A 1 112 ? -4.653 -11.573 13.474 1.00 80.31 112 ASN A N 1
ATOM 872 C CA . ASN A 1 112 ? -5.593 -11.477 14.594 1.00 80.31 112 ASN A CA 1
ATOM 873 C C . ASN A 1 112 ? -6.283 -10.121 14.802 1.00 80.31 112 ASN A C 1
ATOM 875 O O . ASN A 1 112 ? -6.917 -9.963 15.848 1.00 80.31 112 ASN A O 1
ATOM 879 N N . CYS A 1 113 ? -6.234 -9.172 13.863 1.00 87.75 113 CYS A N 1
ATOM 880 C CA . CYS A 1 113 ? -7.025 -7.949 14.003 1.00 87.75 113 CYS A CA 1
ATOM 881 C C . CYS A 1 113 ? -8.528 -8.252 13.872 1.00 87.75 113 CYS A C 1
ATOM 883 O O . CYS A 1 113 ? -8.977 -8.922 12.946 1.00 87.75 113 CYS A O 1
ATOM 885 N N . LYS A 1 114 ? -9.320 -7.771 14.834 1.00 89.56 114 LYS A N 1
ATOM 886 C CA . LYS A 1 114 ? -10.785 -7.950 14.863 1.00 89.56 114 LYS A CA 1
ATOM 887 C C . LYS A 1 114 ? -11.533 -6.627 14.813 1.00 89.56 114 LYS A C 1
ATOM 889 O O . LYS A 1 114 ? -12.689 -6.577 14.392 1.00 89.56 114 LYS A O 1
ATOM 894 N N . VAL A 1 115 ? -10.889 -5.569 15.293 1.00 89.62 115 VAL A N 1
ATOM 895 C CA . VAL A 1 115 ? -11.467 -4.237 15.436 1.00 89.62 115 VAL A CA 1
ATOM 896 C C . VAL A 1 115 ? -10.428 -3.209 15.053 1.00 89.62 115 VAL A C 1
ATOM 898 O O . VAL A 1 115 ? -9.270 -3.319 15.451 1.00 89.62 115 VAL A O 1
ATOM 901 N N . PHE A 1 116 ? -10.862 -2.177 14.344 1.00 91.12 116 PHE A N 1
ATOM 902 C CA . PHE A 1 116 ? -10.074 -0.970 14.170 1.00 91.12 116 PHE A CA 1
ATOM 903 C C . PHE A 1 116 ? -10.835 0.245 14.690 1.00 91.12 116 PHE A C 1
ATOM 905 O O . PHE A 1 116 ? -12.067 0.310 14.642 1.00 91.12 116 PHE A O 1
ATOM 912 N N . VAL A 1 117 ? -10.090 1.214 15.207 1.00 90.38 117 VAL A N 1
ATOM 913 C CA . VAL A 1 117 ? -10.624 2.449 15.774 1.00 90.38 117 VAL A CA 1
ATOM 914 C C . VAL A 1 117 ? -9.989 3.628 15.075 1.00 90.38 117 VAL A C 1
ATOM 916 O O . VAL A 1 117 ? -8.770 3.718 15.013 1.00 90.38 117 VAL A O 1
ATOM 919 N N . ILE A 1 118 ? -10.815 4.537 14.573 1.00 90.44 118 ILE A N 1
ATOM 920 C CA . ILE A 1 118 ? -10.369 5.784 13.959 1.00 90.44 118 ILE A CA 1
ATOM 921 C C . ILE A 1 118 ? -10.556 6.910 14.966 1.00 90.44 118 ILE A C 1
ATOM 923 O O . ILE A 1 118 ? -11.671 7.130 15.436 1.00 90.44 118 ILE A O 1
ATOM 927 N N . SER A 1 119 ? -9.481 7.636 15.258 1.00 87.50 119 SER A N 1
ATOM 928 C CA . SER A 1 119 ? -9.535 8.923 15.944 1.00 87.50 119 SER A CA 1
ATOM 929 C C . SER A 1 119 ? -9.530 10.041 14.913 1.00 87.50 119 SER A C 1
ATOM 931 O O . SER A 1 119 ? -8.572 10.201 14.152 1.00 87.50 119 SER A O 1
ATOM 933 N N . THR A 1 120 ? -10.595 10.841 14.887 1.00 80.62 120 THR A N 1
ATOM 934 C CA . THR A 1 120 ? -10.638 12.037 14.034 1.00 80.62 120 THR A CA 1
ATOM 935 C C . THR A 1 120 ? -9.824 13.190 14.608 1.00 80.62 120 THR A C 1
ATOM 937 O O . THR A 1 120 ? -9.479 14.104 13.870 1.00 80.62 120 THR A O 1
ATOM 940 N N . GLU A 1 121 ? -9.510 13.148 15.903 1.00 84.38 121 GLU A N 1
ATOM 941 C CA . GLU A 1 121 ? -8.713 14.178 16.573 1.00 84.38 121 GLU A CA 1
ATOM 942 C C . GLU A 1 121 ? -7.221 14.001 16.305 1.00 84.38 121 GLU A C 1
ATOM 944 O O . GLU A 1 121 ? -6.541 14.957 15.941 1.00 84.38 121 GLU A O 1
ATOM 949 N N . THR A 1 122 ? -6.708 12.773 16.439 1.00 84.44 122 THR A N 1
ATOM 950 C CA . THR A 1 122 ? -5.282 12.497 16.213 1.00 84.44 122 THR A CA 1
ATOM 951 C C . THR A 1 122 ? -4.960 12.143 14.765 1.00 84.44 122 THR A C 1
ATOM 953 O O . THR A 1 122 ? -3.787 12.085 14.404 1.00 84.44 122 THR A O 1
ATOM 956 N N . GLY A 1 123 ? -5.975 11.913 13.925 1.00 87.12 123 GLY A N 1
ATOM 957 C CA . GLY A 1 123 ? -5.784 11.516 12.531 1.00 87.12 123 GLY A CA 1
ATOM 958 C C . GLY A 1 123 ? -5.282 10.077 12.375 1.00 87.12 123 GLY A C 1
ATOM 959 O O . GLY A 1 123 ? -4.614 9.764 11.390 1.00 87.12 123 GLY A O 1
ATOM 960 N N . GLN A 1 124 ? -5.555 9.220 13.360 1.00 90.44 124 GLN A N 1
ATOM 961 C CA . GLN A 1 124 ? -4.951 7.894 13.471 1.00 90.44 124 GLN A CA 1
ATOM 962 C C . GLN A 1 124 ? -5.973 6.771 13.454 1.00 90.44 124 GLN A C 1
ATOM 964 O O . GLN A 1 124 ? -7.132 6.933 13.840 1.00 90.44 124 GLN A O 1
ATOM 969 N N . CYS A 1 125 ? -5.474 5.601 13.081 1.00 91.06 125 CYS A N 1
ATOM 970 C CA . CYS A 1 125 ? -6.184 4.346 13.106 1.00 91.06 125 CYS A CA 1
ATO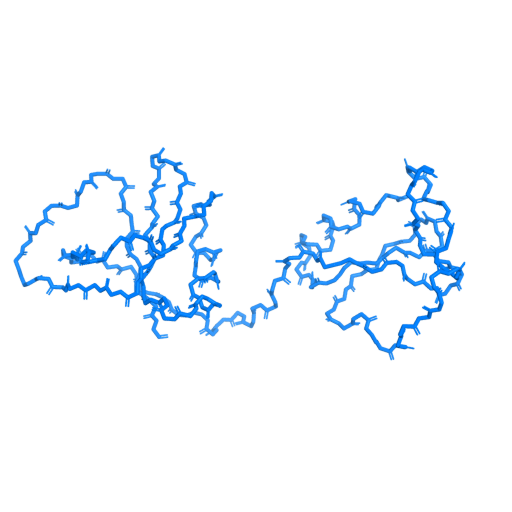M 971 C C . CYS A 1 125 ? -5.446 3.331 13.967 1.00 91.06 125 CYS A C 1
ATOM 973 O O . CYS A 1 125 ? -4.270 3.068 13.735 1.00 91.06 125 CYS A O 1
ATOM 975 N N . SER A 1 126 ? -6.136 2.738 14.929 1.00 91.56 126 SER A N 1
ATOM 976 C CA . SER A 1 126 ? -5.572 1.777 15.872 1.00 91.56 126 SER A CA 1
ATOM 977 C C . SER A 1 126 ? -6.223 0.413 15.681 1.00 91.56 126 SER A C 1
ATOM 979 O O . SER A 1 126 ? -7.449 0.313 15.653 1.00 91.56 126 SER A O 1
ATOM 981 N N . LEU A 1 127 ? -5.410 -0.635 15.554 1.00 90.50 127 LEU A N 1
ATOM 982 C CA . LEU A 1 127 ? -5.844 -2.015 15.331 1.00 90.50 127 LEU A CA 1
ATOM 983 C C . LEU A 1 127 ? -5.813 -2.815 16.636 1.00 90.50 127 LEU A C 1
ATOM 985 O O . LEU A 1 127 ? -4.845 -2.736 17.396 1.00 90.50 127 LEU A O 1
ATOM 989 N N . TYR A 1 128 ? -6.846 -3.620 16.875 1.00 89.19 128 TYR A N 1
ATOM 990 C CA . TYR A 1 128 ? -7.025 -4.386 18.106 1.00 89.19 128 TYR A CA 1
ATOM 991 C C . TYR A 1 128 ? -7.373 -5.844 17.820 1.00 89.19 128 TYR A C 1
ATOM 993 O O . TYR A 1 128 ? -8.187 -6.156 16.944 1.00 89.19 128 TYR A O 1
ATOM 1001 N N . ASN A 1 129 ? -6.811 -6.739 18.635 1.00 87.44 129 ASN A N 1
ATOM 1002 C CA . ASN A 1 129 ? -6.992 -8.183 18.477 1.00 87.44 129 ASN A CA 1
ATOM 1003 C C . ASN A 1 129 ? -8.170 -8.737 19.303 1.00 87.44 129 ASN A C 1
ATOM 1005 O O . ASN A 1 129 ? -8.629 -9.863 19.089 1.00 87.44 129 ASN A O 1
ATOM 1009 N N . SER A 1 130 ? -8.664 -7.963 20.274 1.00 80.75 130 SER A N 1
ATOM 1010 C CA . SER A 1 130 ? -9.790 -8.327 21.136 1.00 80.75 130 SER A CA 1
ATOM 1011 C C . SER A 1 130 ? -10.597 -7.104 21.571 1.00 80.75 130 SER A C 1
ATOM 1013 O O . SER A 1 130 ? -10.065 -6.000 21.694 1.00 80.75 130 SER A O 1
ATOM 1015 N N . TYR A 1 131 ? -11.891 -7.321 21.802 1.00 76.25 131 TYR A N 1
ATOM 1016 C CA . TYR A 1 131 ? -12.836 -6.330 22.303 1.00 76.25 131 TYR A CA 1
ATOM 1017 C C . TYR A 1 131 ? -13.929 -7.025 23.119 1.00 76.25 131 TYR A C 1
ATOM 1019 O O . TYR A 1 131 ? -14.217 -8.205 22.897 1.00 76.25 131 TYR A O 1
ATOM 1027 N N . THR A 1 132 ? -14.563 -6.275 24.018 1.00 68.25 132 THR A N 1
ATOM 1028 C CA . THR A 1 132 ? -15.739 -6.721 24.772 1.00 68.25 132 THR A CA 1
ATOM 1029 C C . THR A 1 132 ? -16.870 -5.725 24.556 1.00 68.25 132 THR A C 1
ATOM 1031 O O . THR A 1 132 ? -16.678 -4.519 24.706 1.00 68.25 132 THR A O 1
ATOM 1034 N N . VAL A 1 133 ? -18.056 -6.223 24.207 1.00 66.38 133 VAL A N 1
ATOM 1035 C CA . VAL A 1 133 ? -19.278 -5.411 24.117 1.00 66.38 133 VAL A CA 1
ATOM 1036 C C . VAL A 1 133 ? -19.969 -5.466 25.474 1.00 66.38 133 VAL A C 1
ATOM 1038 O O . VAL A 1 133 ? -20.287 -6.557 25.947 1.00 66.38 133 VAL A O 1
ATOM 1041 N N . MET A 1 134 ? -20.175 -4.317 26.119 1.00 58.34 134 MET A N 1
ATOM 1042 C CA . MET A 1 134 ? -20.949 -4.266 27.360 1.00 58.34 134 MET A CA 1
ATOM 1043 C C . MET A 1 134 ? -22.422 -3.990 27.064 1.00 58.34 134 MET A C 1
ATOM 1045 O O . MET A 1 134 ? -22.751 -3.209 26.175 1.00 58.34 134 MET A O 1
ATOM 1049 N N . CYS A 1 135 ? -23.311 -4.631 27.827 1.00 54.25 135 CYS A N 1
ATOM 1050 C CA . CYS A 1 135 ? -24.759 -4.428 27.722 1.00 54.25 135 CYS A CA 1
ATOM 1051 C C . CYS A 1 135 ? -25.207 -3.048 28.233 1.00 54.25 135 CYS A C 1
ATOM 1053 O O . CYS A 1 135 ? -26.289 -2.590 27.876 1.00 54.25 135 CYS A O 1
ATOM 1055 N N . GLU A 1 136 ? -24.387 -2.394 29.062 1.00 51.28 136 GLU A N 1
ATOM 1056 C CA . GLU A 1 136 ? -24.650 -1.067 29.616 1.00 51.28 136 GLU A CA 1
ATOM 1057 C C . GLU A 1 136 ? -23.574 -0.070 29.195 1.00 51.28 136 GLU A C 1
ATOM 1059 O O . GLU A 1 136 ? -22.387 -0.383 29.066 1.00 51.28 136 GLU A O 1
ATOM 1064 N N . GLY A 1 137 ? -24.028 1.147 28.927 1.00 47.78 137 GLY A N 1
ATOM 1065 C CA . GLY A 1 137 ? -23.277 2.093 28.141 1.00 47.78 137 GLY A CA 1
ATOM 1066 C C . GLY A 1 137 ? -22.145 2.824 28.876 1.00 47.78 137 GLY A C 1
ATOM 1067 O O . GLY A 1 137 ? -22.404 3.768 29.610 1.00 47.78 137 GLY A O 1
ATOM 1068 N N . VAL A 1 138 ? -20.879 2.527 28.548 1.00 46.06 138 VAL A N 1
ATOM 1069 C CA . VAL A 1 138 ? -19.724 3.422 28.807 1.00 46.06 138 VAL A CA 1
ATOM 1070 C C . VAL A 1 138 ? -19.533 4.450 27.688 1.00 46.06 138 VAL A C 1
ATOM 1072 O O . VAL A 1 138 ? -19.364 4.078 26.534 1.00 46.06 138 VAL A O 1
ATOM 1075 N N . GLN A 1 139 ? -19.597 5.737 28.023 1.00 47.75 139 GLN A N 1
ATOM 1076 C CA . GLN A 1 139 ? -19.465 6.855 27.082 1.00 47.75 139 GLN A CA 1
ATOM 1077 C C . GLN A 1 139 ? -18.181 6.720 26.242 1.00 47.75 139 GLN A C 1
ATOM 1079 O O . GLN A 1 139 ? -17.089 6.627 26.800 1.00 47.75 139 GLN A O 1
ATOM 1084 N N . TYR A 1 140 ? -18.309 6.727 24.913 1.00 53.72 140 TYR A N 1
ATOM 1085 C CA . 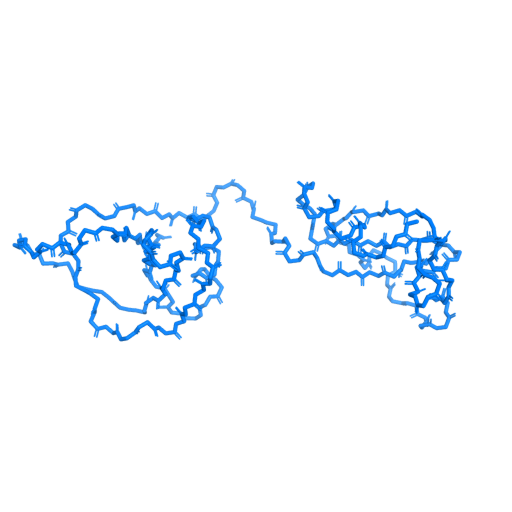TYR A 1 140 ? -17.171 6.981 24.034 1.00 53.72 140 TYR A CA 1
ATOM 1086 C C . TYR A 1 140 ? -16.632 8.382 24.335 1.00 53.72 140 TYR A C 1
ATOM 1088 O O . TYR A 1 140 ? -17.411 9.339 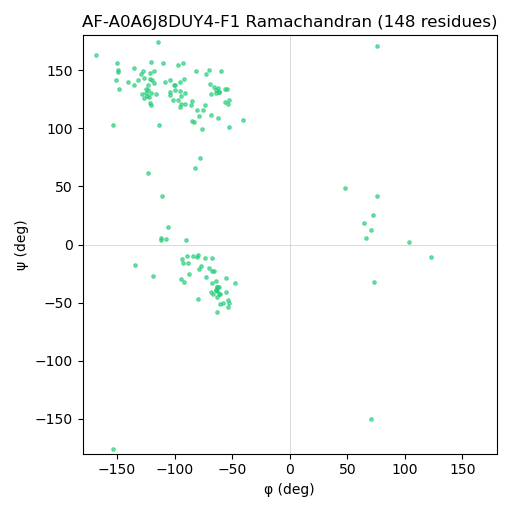24.378 1.00 53.72 140 TYR A O 1
ATOM 1096 N N . GLU A 1 141 ? -15.319 8.518 24.525 1.00 55.81 141 GLU A N 1
ATOM 1097 C CA . GLU A 1 141 ? -14.686 9.833 24.429 1.00 55.81 141 GLU A CA 1
ATOM 1098 C C . GLU A 1 141 ? -15.022 10.407 23.044 1.00 55.81 141 GLU A C 1
ATOM 1100 O O . GLU A 1 141 ? -15.016 9.692 22.034 1.00 55.81 141 GLU A O 1
ATOM 1105 N N . GLN A 1 142 ? -15.435 11.673 23.002 1.00 59.25 142 GLN A N 1
ATOM 1106 C CA . GLN A 1 142 ? -15.800 12.336 21.752 1.00 59.25 142 GLN A CA 1
ATOM 1107 C C . GLN A 1 142 ? -14.627 12.207 20.761 1.00 59.25 142 GLN A C 1
ATOM 1109 O O . GLN A 1 142 ? -13.481 12.383 21.147 1.00 59.25 142 GLN A O 1
ATOM 1114 N N . GLY A 1 143 ? -14.899 11.839 19.503 1.00 67.81 143 GLY A N 1
ATOM 1115 C CA . GLY A 1 143 ? -13.870 11.798 18.449 1.00 67.81 143 GLY A CA 1
ATOM 1116 C C . GLY A 1 143 ? -13.334 10.419 18.036 1.00 67.81 143 GLY A C 1
ATOM 1117 O O . GLY A 1 143 ? -12.497 10.358 17.132 1.00 67.81 143 GLY A O 1
AT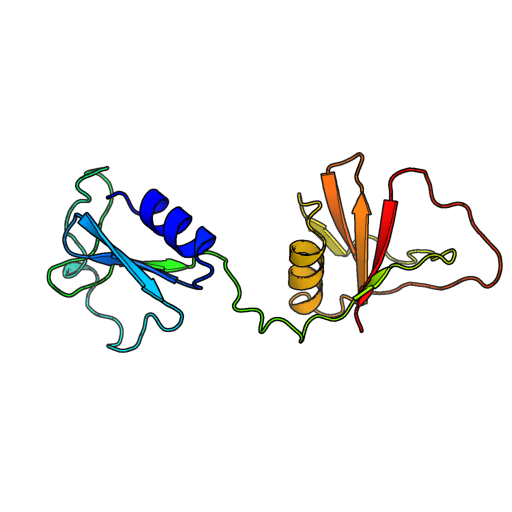OM 1118 N N . PHE A 1 144 ? -13.833 9.314 18.604 1.00 80.94 144 PHE A N 1
ATOM 1119 C CA . PHE A 1 144 ? -13.476 7.952 18.175 1.00 80.94 144 PHE A CA 1
ATOM 1120 C C . PHE A 1 144 ? -14.614 7.233 17.430 1.00 80.94 144 PHE A C 1
ATOM 1122 O O . PHE A 1 144 ? -15.778 7.300 17.819 1.00 80.94 144 PHE A O 1
ATOM 1129 N N . GLN A 1 145 ? -14.275 6.500 16.365 1.00 86.12 145 GLN A N 1
ATOM 1130 C CA . GLN A 1 145 ? -15.187 5.620 15.626 1.00 86.12 145 GLN A CA 1
ATOM 1131 C C . GLN A 1 145 ? -14.655 4.186 15.623 1.00 86.12 145 GLN A C 1
ATOM 1133 O O . GLN A 1 145 ? -13.558 3.939 15.126 1.00 86.12 145 GLN A O 1
ATOM 1138 N N . VAL A 1 146 ? -15.442 3.238 16.136 1.00 87.19 146 VAL A N 1
ATOM 1139 C CA . VAL A 1 146 ? -15.050 1.825 16.265 1.00 87.19 146 VAL A CA 1
ATOM 1140 C C . VAL A 1 146 ? -15.714 0.974 15.189 1.00 87.19 146 VAL A C 1
ATOM 1142 O O . VAL A 1 146 ? -16.930 1.034 15.000 1.00 87.19 146 VAL A O 1
ATOM 1145 N N . TYR A 1 147 ? -14.927 0.146 14.509 1.00 89.50 147 TYR A N 1
ATOM 1146 C CA . TYR A 1 147 ? -15.386 -0.730 13.439 1.00 89.50 147 TYR A CA 1
ATOM 1147 C C . TYR A 1 147 ? -14.978 -2.176 13.710 1.00 89.50 147 TYR A C 1
ATOM 1149 O O . TYR A 1 147 ? -13.803 -2.473 13.907 1.00 89.50 147 TYR A O 1
ATOM 1157 N N . MET A 1 148 ? -15.956 -3.080 13.696 1.00 88.12 148 MET A N 1
ATOM 1158 C CA . MET A 1 148 ? -15.720 -4.524 13.756 1.00 88.12 148 MET A CA 1
ATOM 1159 C C . MET A 1 148 ? -15.587 -5.086 12.350 1.00 88.12 148 MET A C 1
ATOM 1161 O O . MET A 1 148 ? -16.477 -4.854 11.528 1.00 88.12 148 MET A O 1
ATOM 1165 N N . MET A 1 149 ? -14.531 -5.857 12.110 1.00 86.62 149 MET A N 1
ATOM 1166 C CA . MET A 1 149 ? -14.402 -6.684 10.908 1.00 86.62 149 MET A CA 1
ATOM 1167 C C . MET A 1 149 ? -15.408 -7.845 10.969 1.00 86.62 149 MET A C 1
ATOM 1169 O O . MET A 1 149 ? -15.800 -8.267 12.062 1.00 86.62 149 MET A O 1
ATOM 1173 N N . ARG A 1 150 ? -15.875 -8.326 9.815 1.00 77.69 150 ARG A N 1
ATOM 1174 C CA . ARG A 1 150 ? -16.850 -9.421 9.685 1.00 77.69 150 ARG A CA 1
ATOM 1175 C C . ARG A 1 150 ? -16.286 -10.612 8.937 1.00 77.69 150 ARG A C 1
ATOM 1177 O O . ARG A 1 150 ? -15.652 -10.377 7.891 1.00 77.69 150 ARG A O 1
#

Mean predicted aligned error: 12.5 Å

Radius of gyration: 20.77 Å; Cα contacts (8 Å, |Δi|>4): 331; chains: 1; bounding box: 46×27×54 Å

InterPro domains:
  IPR002889 Carbohydrate-binding WSC [PF01822] (1-57)
  IPR002889 Carbohydrate-bindin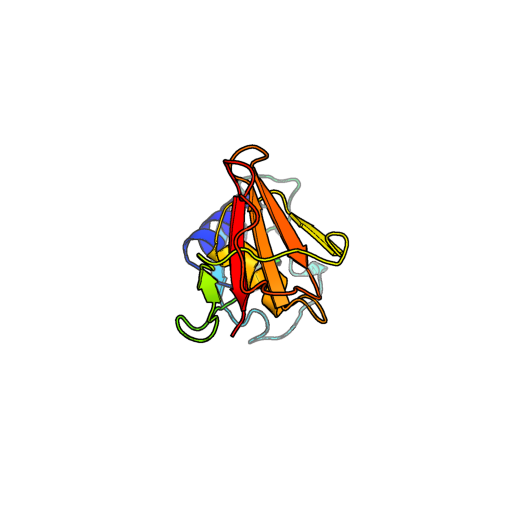g WSC [PS51212] (1-67)
  IPR003609 PAN/Apple domain [PF00024] (82-134)

Foldseek 3Di:
DAQVVLLVVLVVVQAQKWWFEDQEDIDGHNDPQPPHDDPVVQQADAHPVGRVDTGGHHPGIPMDGSPRDNDPVPDWDKDWDPAAKDQPDFQPDKDQAQDPVVLSVCQVPDPQFFKWKGFPVRSMITTGNDMDGDPDGDDDDPGMIMMGTD